Protein AF-A0A2V8ND31-F1 (afdb_monomer_lite)

Structure (mmCIF, N/CA/C/O backbone):
data_AF-A0A2V8ND31-F1
#
_entry.id   AF-A0A2V8ND31-F1
#
loop_
_atom_site.group_PDB
_atom_site.id
_atom_site.type_symbol
_atom_site.label_atom_id
_atom_site.label_alt_id
_atom_site.label_comp_id
_atom_site.label_asym_id
_atom_site.label_entity_id
_atom_site.label_seq_id
_atom_site.pdbx_PDB_ins_code
_atom_site.Cartn_x
_atom_site.Cartn_y
_atom_site.Cartn_z
_atom_site.occupancy
_atom_site.B_iso_or_equiv
_atom_site.auth_seq_id
_atom_site.auth_comp_id
_atom_site.auth_asym_id
_atom_site.auth_atom_id
_atom_site.pdbx_PDB_model_num
ATOM 1 N N . MET A 1 1 ? 38.728 32.531 -88.052 1.00 46.69 1 MET A N 1
ATOM 2 C CA . MET A 1 1 ? 38.401 31.410 -87.145 1.00 46.69 1 MET A CA 1
ATOM 3 C C . MET A 1 1 ? 38.516 31.925 -85.721 1.00 46.69 1 MET A C 1
ATOM 5 O O . MET A 1 1 ? 39.624 32.207 -85.291 1.00 46.69 1 MET A O 1
ATOM 9 N N . GLN A 1 2 ? 37.394 32.159 -85.039 1.00 48.41 2 GLN A N 1
ATOM 10 C CA . GLN A 1 2 ? 37.390 32.622 -83.651 1.00 48.41 2 GLN A CA 1
ATOM 11 C C . GLN A 1 2 ? 37.197 31.400 -82.754 1.00 48.41 2 GLN A C 1
ATOM 13 O O . GLN A 1 2 ? 36.104 30.850 -82.677 1.00 48.41 2 GLN A O 1
ATOM 18 N N . VAL A 1 3 ? 38.282 30.948 -82.131 1.00 52.72 3 VAL A N 1
ATOM 19 C CA . VAL A 1 3 ? 38.277 29.848 -81.162 1.00 52.72 3 VAL A CA 1
ATOM 20 C C . VAL A 1 3 ? 38.635 30.448 -79.810 1.00 52.72 3 VAL A C 1
ATOM 22 O O . VAL A 1 3 ? 39.803 30.482 -79.448 1.00 52.72 3 VAL A O 1
ATOM 25 N N . ASN A 1 4 ? 37.647 31.022 -79.118 1.00 56.25 4 ASN A N 1
ATOM 26 C CA . ASN A 1 4 ? 37.675 31.158 -77.657 1.00 56.25 4 ASN A CA 1
ATOM 27 C C . ASN A 1 4 ? 36.340 31.691 -77.124 1.00 56.25 4 ASN A C 1
ATOM 29 O O . ASN A 1 4 ? 36.170 32.872 -76.828 1.00 56.25 4 ASN A O 1
ATOM 33 N N . SER A 1 5 ? 35.368 30.803 -76.985 1.00 60.56 5 SER A N 1
ATOM 34 C CA . SER A 1 5 ? 34.221 31.059 -76.121 1.00 60.56 5 SER A CA 1
ATOM 35 C C . SER A 1 5 ? 34.111 29.853 -75.213 1.00 60.56 5 SER A C 1
ATOM 37 O O . SER A 1 5 ? 33.750 28.774 -75.666 1.00 60.56 5 SER A O 1
ATOM 39 N N . ASN A 1 6 ? 34.525 30.023 -73.960 1.00 54.12 6 ASN A N 1
ATOM 40 C CA . ASN A 1 6 ? 34.315 29.038 -72.912 1.00 54.12 6 ASN A CA 1
ATOM 41 C C . ASN A 1 6 ? 32.980 29.390 -72.240 1.00 54.12 6 ASN A C 1
ATOM 43 O O . ASN A 1 6 ? 32.955 30.348 -71.465 1.00 54.12 6 ASN A O 1
ATOM 47 N N . PRO A 1 7 ? 31.859 28.727 -72.577 1.00 60.12 7 PRO A N 1
ATOM 48 C CA . PRO A 1 7 ? 30.591 28.998 -71.922 1.00 60.12 7 PRO A CA 1
ATOM 49 C C . PRO A 1 7 ? 30.684 28.544 -70.464 1.00 60.12 7 PRO A C 1
ATOM 51 O O . PRO A 1 7 ? 30.602 27.360 -70.150 1.00 60.12 7 PRO A O 1
ATOM 54 N N . THR A 1 8 ? 30.868 29.495 -69.555 1.00 54.78 8 THR A N 1
ATOM 55 C CA . THR A 1 8 ? 30.701 29.269 -68.123 1.00 54.78 8 THR A CA 1
ATOM 56 C C . THR A 1 8 ? 29.213 29.120 -67.847 1.00 54.78 8 THR A C 1
ATOM 58 O O . THR A 1 8 ? 28.480 30.103 -67.786 1.00 54.78 8 THR A O 1
ATOM 61 N N . ILE A 1 9 ? 28.756 27.876 -67.706 1.00 58.41 9 ILE A N 1
ATOM 62 C CA . ILE A 1 9 ? 27.432 27.579 -67.161 1.00 58.41 9 ILE A CA 1
ATOM 63 C C . ILE A 1 9 ? 27.567 27.674 -65.639 1.00 58.41 9 ILE A C 1
ATOM 65 O O . ILE A 1 9 ? 28.241 26.827 -65.046 1.00 58.41 9 ILE A O 1
ATOM 69 N N . PRO A 1 10 ? 26.988 28.688 -64.975 1.00 51.88 10 PRO A N 1
ATOM 70 C CA . PRO A 1 10 ? 26.969 28.708 -63.526 1.00 51.88 10 PRO A CA 1
ATOM 71 C C . PRO A 1 10 ? 26.074 27.561 -63.050 1.00 51.88 10 PRO A C 1
ATOM 73 O O . PRO A 1 10 ? 24.854 27.606 -63.201 1.00 51.88 10 PRO A O 1
ATOM 76 N N . VAL A 1 11 ? 26.675 26.521 -62.471 1.00 58.91 11 VAL A N 1
ATOM 77 C CA . VAL A 1 11 ? 25.928 25.548 -61.671 1.00 58.91 11 VAL A CA 1
ATOM 78 C C . VAL A 1 11 ? 25.586 26.251 -60.365 1.00 58.91 11 VAL A C 1
ATOM 80 O O . VAL A 1 11 ? 26.328 26.194 -59.387 1.00 58.91 11 VAL A O 1
ATOM 83 N N . ILE A 1 12 ? 24.476 26.984 -60.364 1.00 52.81 12 ILE A N 1
ATOM 84 C CA . ILE A 1 12 ? 23.846 27.411 -59.120 1.00 52.81 12 ILE A CA 1
ATOM 85 C C . ILE A 1 12 ? 23.291 26.141 -58.485 1.00 52.81 12 ILE A C 1
ATOM 87 O O . ILE A 1 12 ? 22.251 25.630 -58.894 1.00 52.81 12 ILE A O 1
ATOM 91 N N . LEU A 1 13 ? 24.021 25.599 -57.511 1.00 43.41 13 LEU A N 1
ATOM 92 C CA . LEU A 1 13 ? 23.470 24.604 -56.606 1.00 43.41 13 LEU A CA 1
ATOM 93 C C . LEU A 1 13 ? 22.384 25.309 -55.796 1.00 43.41 13 LEU A C 1
ATOM 95 O O . LEU A 1 13 ? 22.655 25.915 -54.761 1.00 43.41 13 LEU A O 1
ATOM 99 N N . GLN A 1 14 ? 21.146 25.244 -56.277 1.00 53.62 14 GLN A N 1
ATOM 100 C CA . GLN A 1 14 ? 19.996 25.458 -55.420 1.00 53.62 14 GLN A CA 1
ATOM 101 C C . GLN A 1 14 ? 19.930 24.243 -54.495 1.00 53.62 14 GLN A C 1
ATOM 103 O O . GLN A 1 14 ? 19.217 23.277 -54.754 1.00 53.62 14 GLN A O 1
ATOM 108 N N . VAL A 1 15 ? 20.744 24.260 -53.436 1.00 52.69 15 VAL A N 1
ATOM 109 C CA . VAL A 1 15 ? 20.541 23.368 -52.300 1.00 52.69 15 VAL A CA 1
ATOM 110 C C . VAL A 1 15 ? 19.223 23.829 -51.698 1.00 52.69 15 VAL A C 1
ATOM 112 O O . VAL A 1 15 ? 19.167 24.839 -50.997 1.00 52.69 15 VAL A O 1
ATOM 115 N N . GLY A 1 16 ? 18.135 23.154 -52.077 1.00 46.50 16 GLY A N 1
ATOM 116 C CA . GLY A 1 16 ? 16.860 23.301 -51.393 1.00 46.50 16 GLY A CA 1
ATOM 117 C C . GLY A 1 16 ? 17.135 23.143 -49.907 1.00 46.50 16 GLY A C 1
ATOM 118 O O . GLY A 1 16 ? 17.886 22.245 -49.529 1.00 46.50 16 GLY A O 1
ATOM 119 N N . ALA A 1 17 ? 16.625 24.067 -49.092 1.00 45.41 17 ALA A N 1
ATOM 120 C CA . ALA A 1 17 ? 16.781 23.999 -47.651 1.00 45.41 17 ALA A CA 1
ATOM 121 C C . ALA A 1 17 ? 16.391 22.588 -47.195 1.00 45.41 17 ALA A C 1
ATOM 123 O O . ALA A 1 17 ? 15.213 22.233 -47.222 1.00 45.41 17 ALA A O 1
ATOM 124 N N . VAL A 1 18 ? 17.379 21.770 -46.826 1.00 50.34 18 VAL A N 1
ATOM 125 C CA . VAL A 1 18 ? 17.132 20.500 -46.148 1.00 50.34 18 VAL A CA 1
ATOM 126 C C . VAL A 1 18 ? 16.799 20.874 -44.712 1.00 50.34 18 VAL A C 1
ATOM 128 O O . VAL A 1 18 ? 17.616 20.769 -43.806 1.00 50.34 18 VAL A O 1
ATOM 131 N N . SER A 1 19 ? 15.593 21.397 -44.533 1.00 44.03 19 SER A N 1
ATOM 132 C CA . SER A 1 19 ? 14.904 21.405 -43.254 1.00 44.03 19 SER A CA 1
ATOM 133 C C . SER A 1 19 ? 13.838 20.327 -43.340 1.00 44.03 19 SER A C 1
ATOM 135 O O . SER A 1 19 ? 12.644 20.609 -43.345 1.00 44.03 19 SER A O 1
ATOM 137 N N . GLU A 1 20 ? 14.280 19.078 -43.473 1.00 45.34 20 GLU A N 1
ATOM 138 C CA . GLU A 1 20 ? 13.423 17.946 -43.159 1.00 45.34 20 GLU A CA 1
ATOM 139 C C . GLU A 1 20 ? 13.422 17.821 -41.636 1.00 45.34 20 GLU A C 1
ATOM 141 O O . GLU A 1 20 ? 14.277 17.184 -41.024 1.00 45.34 20 GLU A O 1
ATOM 146 N N . THR A 1 21 ? 12.498 18.533 -40.997 1.00 39.91 21 THR A N 1
ATOM 147 C CA . THR A 1 21 ? 12.180 18.292 -39.594 1.00 39.91 21 THR A CA 1
ATOM 148 C C . THR A 1 21 ? 11.401 16.986 -39.539 1.00 39.91 21 THR A C 1
ATOM 150 O O . THR A 1 21 ? 10.179 16.982 -39.668 1.00 39.91 21 THR A O 1
ATOM 153 N N . VAL A 1 22 ? 12.119 15.869 -39.413 1.00 54.19 22 VAL A N 1
ATOM 154 C CA . VAL A 1 22 ? 11.510 14.572 -39.117 1.00 54.19 22 VAL A CA 1
ATOM 155 C C . VAL A 1 22 ? 10.905 14.674 -37.721 1.00 54.19 22 VAL A C 1
ATOM 157 O O . VAL A 1 22 ? 11.620 14.716 -36.719 1.00 54.19 22 VAL A O 1
ATOM 160 N N . GLU A 1 23 ? 9.581 14.768 -37.656 1.00 41.50 23 GLU A N 1
ATOM 161 C CA . GLU A 1 23 ? 8.836 14.681 -36.407 1.00 41.50 23 GLU A CA 1
ATOM 162 C C . GLU A 1 23 ? 8.895 13.227 -35.930 1.00 41.50 23 GLU A C 1
ATOM 164 O O . GLU A 1 23 ? 8.145 12.360 -36.377 1.00 41.50 23 GLU A O 1
ATOM 169 N N . VAL A 1 24 ? 9.864 12.932 -35.064 1.00 55.34 24 VAL A N 1
ATOM 170 C CA . VAL A 1 24 ? 9.944 11.632 -34.402 1.00 55.34 24 VAL A CA 1
ATOM 171 C C . VAL A 1 24 ? 8.874 11.620 -33.320 1.00 55.34 24 VAL A C 1
ATOM 173 O O . VAL A 1 24 ? 9.038 12.230 -32.263 1.00 55.34 24 VAL A O 1
ATOM 176 N N . ALA A 1 25 ? 7.768 10.928 -33.590 1.00 44.91 25 ALA A N 1
ATOM 177 C CA . ALA A 1 25 ? 6.790 10.586 -32.572 1.00 44.91 25 ALA A CA 1
ATOM 178 C C . ALA A 1 25 ? 7.488 9.727 -31.507 1.0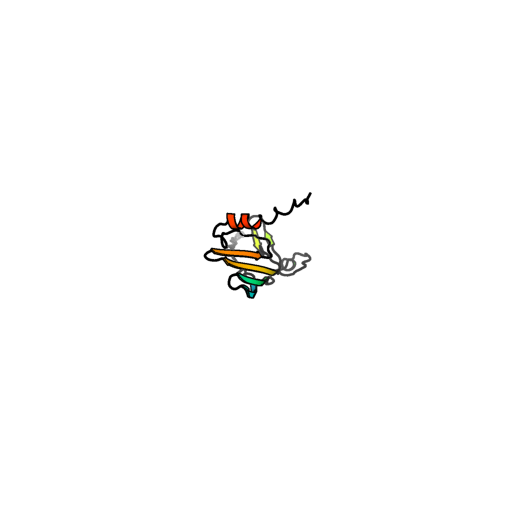0 44.91 25 ALA A C 1
ATOM 180 O O . ALA A 1 25 ? 7.780 8.552 -31.726 1.00 44.91 25 ALA A O 1
ATOM 181 N N . ALA A 1 26 ? 7.817 10.330 -30.366 1.00 44.28 26 ALA A N 1
ATOM 182 C CA . ALA A 1 26 ? 8.230 9.584 -29.192 1.00 44.28 26 ALA A CA 1
ATOM 183 C C . ALA A 1 26 ? 6.984 8.878 -28.655 1.00 44.28 26 ALA A C 1
ATOM 185 O O . ALA A 1 26 ? 6.156 9.507 -27.993 1.00 44.28 26 ALA A O 1
ATOM 186 N N . ASP A 1 27 ? 6.828 7.595 -28.982 1.00 50.41 27 ASP A N 1
ATOM 187 C CA . ASP A 1 27 ? 5.794 6.777 -28.363 1.00 50.41 27 ASP A CA 1
ATOM 188 C C . ASP A 1 27 ? 6.095 6.743 -26.861 1.00 50.41 27 ASP A C 1
ATOM 190 O O . ASP A 1 27 ? 7.174 6.327 -26.417 1.00 50.41 27 ASP A O 1
ATOM 194 N N . ALA A 1 28 ? 5.203 7.333 -26.069 1.00 48.94 28 ALA A N 1
ATOM 195 C CA . ALA A 1 28 ? 5.388 7.410 -24.636 1.00 48.94 28 ALA A CA 1
ATOM 196 C C . ALA A 1 28 ? 5.388 5.975 -24.113 1.00 48.94 28 ALA A C 1
ATOM 198 O O . ALA A 1 28 ? 4.370 5.297 -24.215 1.00 48.94 28 ALA A O 1
ATOM 199 N N . ALA A 1 29 ? 6.526 5.527 -23.569 1.00 54.97 29 ALA A N 1
ATOM 200 C CA . ALA A 1 29 ? 6.676 4.217 -22.941 1.00 54.97 29 ALA A CA 1
ATOM 201 C C . ALA A 1 29 ? 5.410 3.887 -22.143 1.00 54.97 29 ALA A C 1
ATOM 203 O O . ALA A 1 29 ? 5.144 4.545 -21.135 1.00 54.97 29 ALA A O 1
ATOM 204 N N . MET A 1 30 ? 4.605 2.935 -22.623 1.00 55.12 30 MET A N 1
ATOM 205 C CA . MET A 1 30 ? 3.347 2.577 -21.977 1.00 55.12 30 MET A CA 1
ATOM 206 C C . MET A 1 30 ? 3.668 2.088 -20.564 1.00 55.12 30 MET A C 1
ATOM 208 O O . MET A 1 30 ? 4.249 1.023 -20.348 1.00 55.12 30 MET A O 1
ATOM 212 N N . VAL A 1 31 ? 3.358 2.932 -19.583 1.00 60.94 31 VAL A N 1
ATOM 213 C CA . VAL A 1 31 ? 3.563 2.642 -18.170 1.00 60.94 31 VAL A CA 1
ATOM 214 C C . VAL A 1 31 ? 2.340 1.868 -17.693 1.00 60.94 31 VAL A C 1
ATOM 216 O O . VAL A 1 31 ? 1.309 2.459 -17.370 1.00 60.94 31 VAL A O 1
ATOM 219 N N . GLU A 1 32 ? 2.440 0.542 -17.625 1.00 65.94 32 GLU A N 1
ATOM 220 C CA . GLU A 1 32 ? 1.405 -0.252 -16.969 1.00 65.94 32 GLU A CA 1
ATOM 221 C C . GLU A 1 32 ? 1.578 -0.160 -15.452 1.00 65.94 32 GLU A C 1
ATOM 223 O O . GLU A 1 32 ? 2.395 -0.855 -14.838 1.00 65.94 32 GLU A O 1
ATOM 228 N N . THR A 1 33 ? 0.771 0.703 -14.835 1.00 71.31 33 THR A N 1
ATOM 229 C CA . THR A 1 33 ? 0.610 0.747 -13.381 1.00 71.31 33 THR A CA 1
ATOM 230 C C . THR A 1 33 ? -0.595 -0.090 -12.975 1.00 71.31 33 THR A C 1
ATOM 232 O O . THR A 1 33 ? -1.744 0.293 -13.186 1.00 71.31 33 THR A O 1
ATOM 235 N N . ARG A 1 34 ? -0.339 -1.221 -12.318 1.00 76.88 34 ARG A N 1
ATOM 236 C CA . ARG A 1 34 ? -1.370 -2.038 -11.677 1.00 76.88 34 ARG A CA 1
ATOM 237 C C . ARG A 1 34 ? -1.294 -1.874 -10.167 1.00 76.88 34 ARG A C 1
ATOM 239 O O . ARG A 1 34 ? -0.300 -2.251 -9.549 1.00 76.88 34 ARG A O 1
ATOM 246 N N . SER A 1 35 ? -2.368 -1.375 -9.568 1.00 79.56 35 SER A N 1
ATOM 247 C CA . SER A 1 35 ? -2.555 -1.382 -8.116 1.00 79.56 35 SER A CA 1
ATOM 248 C C . SER A 1 35 ? -3.582 -2.442 -7.729 1.00 79.56 35 SER A C 1
ATOM 250 O O . SER A 1 35 ? -4.584 -2.643 -8.414 1.00 79.56 35 SER A O 1
ATOM 252 N N . THR A 1 36 ? -3.327 -3.178 -6.656 1.00 82.69 36 THR A N 1
ATOM 253 C CA . THR A 1 36 ? -4.275 -4.129 -6.072 1.00 82.69 36 THR A CA 1
ATOM 254 C C . THR A 1 36 ? -4.186 -4.018 -4.562 1.00 82.69 36 THR A C 1
ATOM 256 O O . THR A 1 36 ? -3.101 -4.134 -3.995 1.00 82.69 36 THR A O 1
ATOM 259 N N . GLY A 1 37 ? -5.326 -3.771 -3.926 1.00 85.00 37 GLY A N 1
ATOM 260 C CA . GLY A 1 37 ? -5.431 -3.561 -2.490 1.00 85.00 37 GLY A CA 1
ATOM 261 C C . GLY A 1 37 ? -6.419 -4.523 -1.852 1.00 85.00 37 GLY A C 1
ATOM 262 O O . GLY A 1 37 ? -7.410 -4.900 -2.475 1.00 85.00 37 GLY A O 1
ATOM 263 N N . VAL A 1 38 ? -6.140 -4.911 -0.612 1.00 87.31 38 VAL A N 1
ATOM 264 C CA . VAL A 1 38 ? -7.051 -5.670 0.248 1.00 87.31 38 VAL A CA 1
ATOM 265 C C . VAL A 1 38 ? -7.141 -4.959 1.590 1.00 87.31 38 VAL A C 1
ATOM 267 O O . VAL A 1 38 ? -6.126 -4.510 2.126 1.00 87.31 38 VAL A O 1
ATOM 270 N N . VAL A 1 39 ? -8.357 -4.877 2.125 1.00 89.44 39 VAL A N 1
ATOM 271 C CA . VAL A 1 39 ? -8.640 -4.355 3.462 1.00 89.44 39 VAL A CA 1
ATOM 272 C C . VAL A 1 39 ? -9.408 -5.416 4.234 1.00 89.44 39 VAL A C 1
ATOM 274 O O . VAL A 1 39 ? -10.385 -5.966 3.730 1.00 89.44 39 VAL A O 1
ATOM 277 N N . LEU A 1 40 ? -8.960 -5.692 5.452 1.00 88.38 40 LEU A N 1
ATOM 278 C CA . LEU A 1 40 ? -9.675 -6.486 6.441 1.00 88.38 40 LEU A CA 1
ATOM 279 C C . LEU A 1 40 ? -10.062 -5.559 7.588 1.00 88.38 40 LEU A C 1
ATOM 281 O O . LEU A 1 40 ? -9.251 -4.734 8.005 1.00 88.38 40 LEU A O 1
ATOM 285 N N . GLY A 1 41 ? -11.294 -5.673 8.068 1.00 91.50 41 GLY A N 1
ATOM 286 C CA . GLY A 1 41 ? -11.805 -4.879 9.179 1.00 91.50 41 GLY A CA 1
ATOM 287 C C . GLY A 1 41 ? -12.531 -5.761 10.181 1.00 91.50 41 GLY A C 1
ATOM 288 O O . GLY A 1 41 ? -13.197 -6.713 9.773 1.00 91.50 41 GLY A O 1
ATOM 289 N N . ASP A 1 42 ? -12.402 -5.434 11.460 1.00 92.31 42 ASP A N 1
ATOM 290 C CA . ASP A 1 42 ? -13.146 -6.042 12.559 1.00 92.31 42 ASP A CA 1
ATOM 291 C C . ASP A 1 42 ? -13.657 -4.962 13.515 1.00 92.31 42 ASP A C 1
ATOM 293 O O . ASP A 1 42 ? -13.005 -3.935 13.714 1.00 92.31 42 ASP A O 1
ATOM 297 N N . THR A 1 43 ? -14.819 -5.204 14.115 1.00 92.50 43 THR A N 1
ATOM 298 C CA . THR A 1 43 ? -15.370 -4.358 15.175 1.00 92.50 43 THR A CA 1
ATOM 299 C C . THR A 1 43 ? -15.746 -5.246 16.346 1.00 92.50 43 THR A C 1
ATOM 301 O O . THR A 1 43 ? -16.679 -6.047 16.272 1.00 92.50 43 THR A O 1
ATOM 304 N N . TYR A 1 44 ? -15.034 -5.070 17.450 1.00 92.38 44 TYR A N 1
ATOM 305 C CA . TYR A 1 44 ? -15.172 -5.857 18.655 1.00 92.38 44 TYR A CA 1
ATOM 306 C C . TYR A 1 44 ? -15.762 -5.032 19.798 1.00 92.38 44 TYR A C 1
ATOM 308 O O . TYR A 1 44 ? -15.240 -3.990 20.199 1.00 92.38 44 TYR A O 1
ATOM 316 N N . LEU A 1 45 ? -16.856 -5.529 20.369 1.00 94.00 45 LEU A N 1
ATOM 317 C CA . LEU A 1 45 ? -17.496 -4.929 21.531 1.00 94.00 45 LEU A CA 1
ATOM 318 C C . LEU A 1 45 ? -16.871 -5.526 22.798 1.00 94.00 45 LEU A C 1
ATOM 320 O O . LEU A 1 45 ? -17.198 -6.637 23.209 1.00 94.00 45 LEU A O 1
ATOM 324 N N . ILE A 1 46 ? -15.954 -4.780 23.417 1.00 91.50 46 ILE A N 1
ATOM 325 C CA . ILE A 1 46 ? -15.272 -5.187 24.656 1.00 91.50 46 ILE A CA 1
ATOM 326 C C . ILE A 1 46 ? -16.266 -5.188 25.828 1.00 91.50 46 ILE A C 1
ATOM 328 O O . ILE A 1 46 ? -16.200 -6.030 26.721 1.00 91.50 46 ILE A O 1
ATOM 332 N N . SER A 1 47 ? -17.193 -4.229 25.831 1.00 89.69 47 SER A N 1
ATOM 333 C CA . SER A 1 47 ? -18.308 -4.109 26.774 1.00 89.69 47 SER A CA 1
ATOM 334 C C . SER A 1 47 ? -19.408 -3.259 26.137 1.00 89.69 47 SER A C 1
ATOM 336 O O . SER A 1 47 ? -19.154 -2.590 25.139 1.00 89.69 47 SER A O 1
ATOM 338 N N . ALA A 1 48 ? -20.609 -3.209 26.724 1.00 89.00 48 ALA A N 1
ATOM 339 C CA . ALA A 1 48 ? -21.730 -2.388 26.231 1.00 89.00 48 ALA A CA 1
ATOM 340 C C . ALA A 1 48 ? -21.362 -0.908 25.997 1.00 89.00 48 ALA A C 1
ATOM 342 O O . ALA A 1 48 ? -22.025 -0.203 25.247 1.00 89.00 48 ALA A O 1
ATOM 343 N N . ASN A 1 49 ? -20.278 -0.467 26.632 1.00 91.88 49 ASN A N 1
ATOM 344 C CA . ASN A 1 49 ? -19.791 0.898 26.651 1.00 91.88 49 ASN A CA 1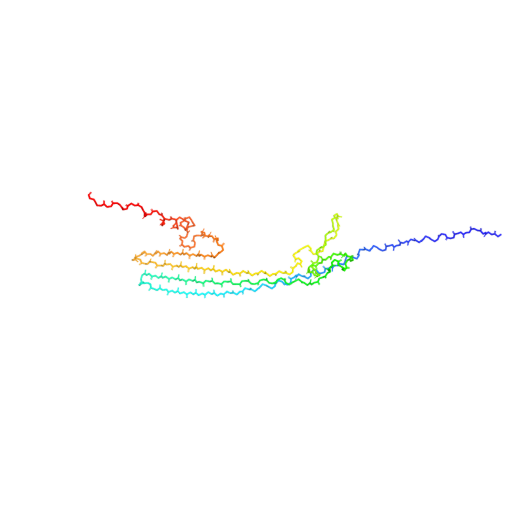
ATOM 345 C C . ASN A 1 49 ? -18.363 1.044 26.083 1.00 91.88 49 ASN A C 1
ATOM 347 O O . ASN A 1 49 ? -17.719 2.076 26.286 1.00 91.88 49 ASN A O 1
ATOM 351 N N . THR A 1 50 ? -17.808 0.002 25.458 1.00 91.88 50 THR A N 1
ATOM 352 C CA . THR A 1 50 ? -16.451 0.026 24.896 1.00 91.88 50 THR A CA 1
ATOM 353 C C . THR A 1 50 ? -16.395 -0.750 23.591 1.00 91.88 50 THR A C 1
ATOM 355 O O . THR A 1 50 ? -16.609 -1.963 23.586 1.00 91.88 50 THR A O 1
ATOM 358 N N . ILE A 1 51 ? -16.070 -0.050 22.508 1.00 93.00 51 ILE A N 1
ATOM 359 C CA . ILE A 1 51 ? -16.030 -0.590 21.148 1.00 93.00 51 ILE A CA 1
ATOM 360 C C . ILE A 1 51 ? -14.617 -0.389 20.605 1.00 93.00 51 ILE A C 1
ATOM 362 O O . ILE A 1 51 ? -14.072 0.706 20.699 1.00 93.00 51 ILE A O 1
ATOM 366 N N . LEU A 1 52 ? -14.022 -1.443 20.058 1.00 89.62 52 LEU A N 1
ATOM 367 C CA . LEU A 1 52 ? -12.735 -1.408 19.372 1.00 89.62 52 LEU A CA 1
ATOM 368 C C . LEU A 1 52 ? -12.962 -1.745 17.899 1.00 89.62 52 LEU A C 1
ATOM 370 O O . LEU A 1 52 ? -13.533 -2.787 17.598 1.00 89.62 52 LEU A O 1
ATOM 374 N N . SER A 1 53 ? -12.499 -0.897 16.990 1.00 89.94 53 SER A N 1
ATOM 375 C CA . SER A 1 53 ? -12.532 -1.140 15.548 1.00 89.94 53 SER A CA 1
ATOM 376 C C . SER A 1 53 ? -11.111 -1.220 15.006 1.00 89.94 53 SER A C 1
ATOM 378 O O . SER A 1 53 ? -10.297 -0.335 15.258 1.00 89.94 53 SER A O 1
ATOM 380 N N . THR A 1 54 ? -10.798 -2.272 14.257 1.00 90.81 54 THR A N 1
ATOM 381 C CA . THR A 1 54 ? -9.458 -2.527 13.722 1.00 90.81 54 THR A CA 1
ATOM 382 C C . THR A 1 54 ? -9.529 -2.732 12.218 1.00 90.81 54 THR A C 1
ATOM 384 O O . THR A 1 54 ? -10.322 -3.530 11.732 1.00 90.81 54 THR A O 1
ATOM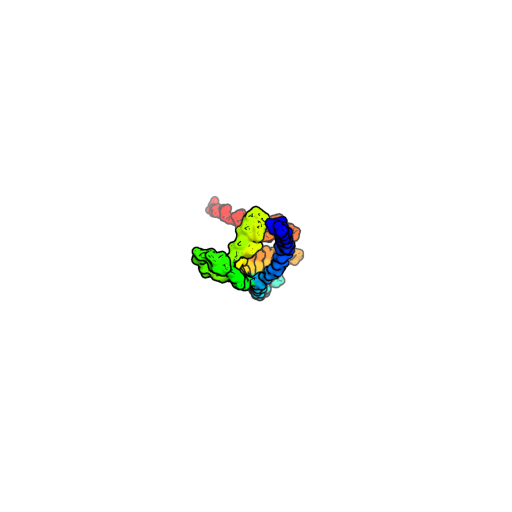 387 N N . HIS A 1 55 ? -8.663 -2.053 11.470 1.00 90.25 55 HIS A N 1
ATOM 388 C CA . HIS A 1 55 ? -8.529 -2.189 10.025 1.00 90.25 55 HIS A CA 1
ATOM 389 C C . HIS A 1 55 ? -7.077 -2.478 9.641 1.00 90.25 55 HIS A C 1
ATOM 391 O O . HIS A 1 55 ? -6.156 -1.747 10.001 1.00 90.25 55 HIS A O 1
ATOM 397 N N . ALA A 1 56 ? -6.869 -3.526 8.852 1.00 86.31 56 ALA A N 1
ATOM 398 C CA . ALA A 1 56 ? -5.590 -3.866 8.254 1.00 86.31 56 ALA A CA 1
ATOM 399 C C . ALA A 1 56 ? -5.691 -3.748 6.732 1.00 86.31 56 ALA A C 1
ATOM 401 O O . ALA A 1 56 ? -6.510 -4.408 6.094 1.00 86.31 56 ALA A O 1
ATOM 402 N N . THR A 1 57 ? -4.827 -2.933 6.143 1.00 86.56 57 THR A N 1
ATOM 403 C CA . THR A 1 57 ? -4.807 -2.647 4.708 1.00 86.56 57 THR A CA 1
ATOM 404 C C . THR A 1 57 ? -3.465 -3.053 4.121 1.00 86.56 57 THR A C 1
ATOM 406 O O . THR A 1 57 ? -2.412 -2.711 4.660 1.00 86.56 57 THR A O 1
ATOM 409 N N . ALA A 1 58 ? -3.491 -3.743 2.985 1.00 86.38 58 ALA A N 1
ATOM 410 C CA . ALA A 1 58 ? -2.314 -4.079 2.198 1.00 86.38 58 ALA A CA 1
ATOM 411 C C . ALA A 1 58 ? -2.535 -3.648 0.746 1.00 86.38 58 ALA A C 1
ATOM 413 O O . ALA A 1 58 ? -3.442 -4.142 0.080 1.00 86.38 58 ALA A O 1
ATOM 414 N N . ASN A 1 59 ? -1.691 -2.747 0.248 1.00 85.88 59 ASN A N 1
ATOM 415 C CA . ASN A 1 59 ? -1.741 -2.237 -1.119 1.00 85.88 59 ASN A CA 1
ATOM 416 C C . ASN A 1 59 ? -0.469 -2.625 -1.867 1.00 85.88 59 ASN A C 1
ATOM 418 O O . ASN A 1 59 ? 0.638 -2.270 -1.459 1.00 85.88 59 ASN A O 1
ATOM 422 N N . ARG A 1 60 ? -0.618 -3.332 -2.986 1.00 83.81 60 ARG A N 1
ATOM 423 C CA . ARG A 1 60 ? 0.472 -3.697 -3.889 1.00 83.81 60 ARG A CA 1
ATOM 424 C C . ARG A 1 60 ? 0.348 -2.912 -5.184 1.00 83.81 60 ARG A C 1
ATOM 426 O O . ARG A 1 60 ? -0.579 -3.142 -5.954 1.00 83.81 60 ARG A O 1
ATOM 433 N N . THR A 1 61 ? 1.348 -2.092 -5.473 1.00 80.94 61 THR A N 1
ATOM 434 C CA . THR A 1 61 ? 1.494 -1.432 -6.770 1.00 80.94 61 THR A CA 1
ATOM 435 C C . THR A 1 61 ? 2.645 -2.075 -7.528 1.00 80.94 61 THR A C 1
ATOM 437 O O . THR A 1 61 ? 3.758 -2.209 -7.010 1.00 80.94 61 THR A O 1
ATOM 440 N N . ARG A 1 62 ? 2.374 -2.511 -8.754 1.00 81.00 62 ARG A N 1
ATOM 441 C CA . ARG A 1 62 ? 3.375 -2.947 -9.722 1.00 81.00 62 ARG A CA 1
ATOM 442 C C . ARG A 1 62 ? 3.353 -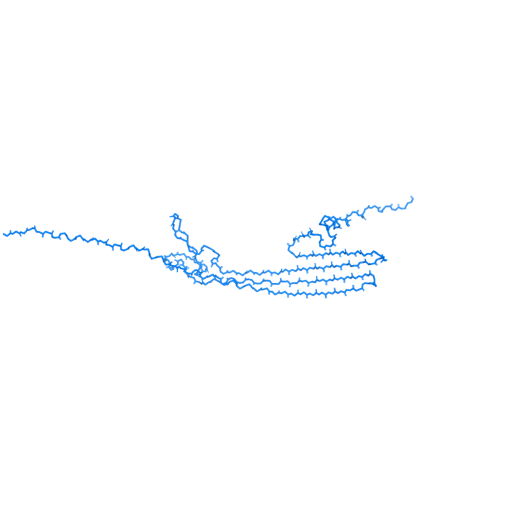1.969 -10.872 1.00 81.00 62 ARG A C 1
ATOM 444 O O . ARG A 1 62 ? 2.308 -1.763 -11.479 1.00 81.00 62 ARG A O 1
ATOM 451 N N . ASN A 1 63 ? 4.498 -1.380 -11.139 1.00 76.38 63 ASN A N 1
ATOM 452 C CA . ASN A 1 63 ? 4.688 -0.510 -12.268 1.00 76.38 63 ASN A CA 1
ATOM 453 C C . ASN A 1 63 ? 5.737 -1.135 -13.181 1.00 76.38 63 ASN A C 1
ATOM 455 O O . ASN A 1 63 ? 6.898 -1.283 -12.783 1.00 76.38 63 ASN A O 1
ATOM 459 N N . ASN A 1 64 ? 5.306 -1.539 -14.371 1.00 75.19 64 ASN A N 1
ATOM 460 C CA . ASN A 1 64 ? 6.203 -2.035 -15.397 1.00 75.19 64 ASN A CA 1
ATOM 461 C C . ASN A 1 64 ? 6.319 -0.987 -16.492 1.00 75.19 64 ASN A C 1
ATOM 463 O O . ASN A 1 64 ? 5.329 -0.617 -17.121 1.00 75.19 64 ASN A O 1
ATOM 467 N N . ARG A 1 65 ? 7.541 -0.518 -16.711 1.00 73.38 65 ARG A N 1
ATOM 468 C CA . ARG A 1 65 ? 7.828 0.421 -17.780 1.00 73.38 65 ARG A CA 1
ATOM 469 C C . ARG A 1 65 ? 8.498 -0.331 -18.909 1.00 73.38 65 ARG A C 1
ATOM 471 O O . ARG A 1 65 ? 9.701 -0.599 -18.849 1.00 73.38 65 ARG A O 1
ATOM 478 N N . VAL A 1 66 ? 7.688 -0.686 -19.897 1.00 68.25 66 VAL A N 1
ATOM 479 C CA . VAL A 1 66 ? 8.154 -1.197 -21.182 1.00 68.25 66 VAL A CA 1
ATOM 480 C C . VAL A 1 66 ? 8.493 -0.008 -22.065 1.00 68.25 66 VAL A C 1
ATOM 482 O O . VAL A 1 66 ? 7.711 0.926 -22.206 1.00 68.25 66 VAL A O 1
ATOM 485 N N . VAL A 1 67 ? 9.715 -0.019 -22.577 1.00 67.00 67 VAL A N 1
ATOM 486 C CA . VAL A 1 67 ? 10.204 0.946 -23.556 1.00 67.00 67 VAL A CA 1
ATOM 487 C C . VAL A 1 67 ? 10.444 0.130 -24.815 1.00 67.00 67 VAL A C 1
ATOM 489 O O . VAL A 1 67 ? 11.069 -0.932 -24.724 1.00 67.00 67 VAL A O 1
ATOM 492 N N . ASP A 1 68 ? 9.929 0.582 -25.953 1.00 68.69 68 ASP A N 1
ATOM 493 C CA . ASP A 1 68 ? 10.191 -0.107 -27.210 1.00 68.69 68 ASP A CA 1
ATOM 494 C C . ASP A 1 68 ? 11.661 0.079 -27.609 1.00 68.69 68 ASP A C 1
ATOM 496 O O . ASP A 1 68 ? 12.191 1.194 -27.512 1.00 68.69 68 ASP A O 1
ATOM 500 N N . PRO A 1 69 ? 12.359 -0.998 -28.017 1.00 72.44 69 PRO A N 1
ATOM 501 C CA . PRO A 1 69 ? 13.733 -0.885 -28.474 1.00 72.44 69 PRO A CA 1
ATOM 502 C C . PRO A 1 69 ? 13.810 -0.008 -29.726 1.00 72.44 69 PRO A C 1
ATOM 504 O O . PRO A 1 69 ? 13.102 -0.244 -30.703 1.00 72.44 69 PRO A O 1
ATOM 507 N N . TYR A 1 70 ? 14.710 0.968 -29.712 1.00 76.50 70 TYR A N 1
ATOM 508 C CA . TYR A 1 70 ? 15.041 1.803 -30.863 1.00 76.50 70 TYR A CA 1
ATOM 509 C C . TYR A 1 70 ? 16.491 1.521 -31.290 1.00 76.50 70 TYR A C 1
ATOM 511 O O . TYR A 1 70 ? 16.878 0.359 -31.411 1.00 76.50 70 TYR A O 1
ATOM 519 N N . PHE A 1 71 ? 17.316 2.535 -31.539 1.00 75.12 71 PHE A N 1
ATOM 520 C CA . PHE A 1 71 ? 18.682 2.323 -32.011 1.00 75.12 71 PHE A CA 1
ATOM 521 C C . PHE A 1 71 ? 19.651 1.920 -30.886 1.00 75.12 71 PHE A C 1
ATOM 523 O O . PHE A 1 71 ? 19.531 2.292 -29.713 1.00 75.12 71 PHE A O 1
ATOM 530 N N . SER A 1 72 ? 20.653 1.137 -31.265 1.00 78.69 72 SER A N 1
ATOM 531 C CA . SER A 1 72 ? 21.837 0.820 -30.472 1.00 78.69 72 SER A CA 1
ATOM 532 C C . SER A 1 72 ? 23.052 1.598 -30.995 1.00 78.69 72 SER A C 1
ATOM 534 O O . SER A 1 72 ? 23.026 2.095 -32.122 1.00 78.69 72 SER A O 1
ATOM 536 N N . PRO A 1 73 ? 24.162 1.696 -30.241 1.00 75.62 73 PRO A N 1
ATOM 537 C CA . PRO A 1 73 ? 25.337 2.425 -30.710 1.00 75.62 73 PRO A CA 1
ATOM 538 C C . PRO A 1 73 ? 25.941 1.777 -31.962 1.00 75.62 73 PRO A C 1
ATOM 540 O O . PRO A 1 73 ? 26.480 2.477 -32.814 1.00 75.62 73 PRO A O 1
ATOM 543 N N . ALA A 1 74 ? 25.796 0.456 -32.113 1.00 78.62 74 ALA A N 1
ATOM 544 C CA . ALA A 1 74 ? 26.256 -0.271 -33.292 1.00 78.62 74 ALA A CA 1
ATOM 545 C C . ALA A 1 74 ? 25.518 0.156 -34.573 1.00 78.62 74 ALA A C 1
ATOM 547 O O . ALA A 1 74 ? 26.138 0.192 -35.633 1.00 78.62 74 ALA A O 1
ATOM 548 N N . ASP A 1 75 ? 24.242 0.548 -34.470 1.00 79.88 75 ASP A N 1
ATOM 549 C CA . ASP A 1 75 ? 23.453 1.061 -35.602 1.00 79.88 75 ASP A CA 1
ATOM 550 C C . ASP A 1 75 ? 23.928 2.455 -36.044 1.00 79.88 75 ASP A C 1
ATOM 552 O O . ASP A 1 75 ? 23.739 2.853 -37.190 1.00 79.88 75 ASP A O 1
ATOM 556 N N . LEU A 1 76 ? 24.620 3.174 -35.154 1.00 79.44 76 LEU A N 1
ATOM 557 C CA . LEU A 1 76 ? 25.310 4.434 -35.439 1.00 79.44 76 LEU A CA 1
ATOM 558 C C . LEU A 1 76 ? 26.788 4.223 -35.824 1.00 79.44 76 LEU A C 1
ATOM 560 O O . LEU A 1 76 ? 27.550 5.183 -35.913 1.00 79.44 76 LEU A O 1
ATOM 564 N N . GLY A 1 77 ? 27.222 2.972 -36.018 1.00 77.50 77 GLY A N 1
ATOM 565 C CA . GLY A 1 77 ? 28.609 2.620 -36.336 1.00 77.50 77 GLY A CA 1
ATOM 566 C C . GLY A 1 77 ? 29.578 2.697 -35.148 1.00 77.50 77 GLY A C 1
ATOM 567 O O . GLY A 1 77 ? 30.788 2.555 -35.330 1.00 77.50 77 GLY A O 1
ATOM 568 N N . ILE A 1 78 ? 29.077 2.896 -33.927 1.00 79.56 78 ILE A N 1
ATOM 569 C CA . ILE A 1 78 ? 29.883 2.993 -32.707 1.00 79.56 78 ILE A CA 1
ATOM 570 C C . ILE A 1 78 ? 30.174 1.579 -32.189 1.00 79.56 78 ILE A C 1
ATOM 572 O O . ILE A 1 78 ? 29.284 0.863 -31.727 1.00 79.56 78 ILE A O 1
ATOM 576 N N . GLN A 1 79 ? 31.445 1.173 -32.229 1.00 76.50 79 GLN A N 1
ATOM 577 C CA . GLN A 1 79 ? 31.905 -0.137 -31.752 1.00 76.50 79 GLN A CA 1
ATOM 578 C C . GLN A 1 79 ? 32.081 -0.156 -30.225 1.00 76.50 79 GLN A C 1
ATOM 580 O O . GLN A 1 79 ? 33.193 -0.206 -29.706 1.00 76.50 79 GLN A O 1
ATOM 585 N N . VAL A 1 80 ? 30.971 -0.100 -29.489 1.00 78.81 80 VAL A N 1
ATOM 586 C CA . VAL A 1 80 ? 30.949 -0.195 -28.022 1.00 78.81 80 VAL A CA 1
ATOM 587 C C . VAL A 1 80 ? 30.077 -1.366 -27.586 1.00 78.81 80 VAL A C 1
ATOM 589 O O . VAL A 1 80 ? 28.973 -1.573 -28.090 1.00 78.81 80 VAL A O 1
ATOM 592 N N . TYR A 1 81 ? 30.575 -2.137 -26.618 1.00 76.38 81 TYR A N 1
ATOM 593 C CA . TYR A 1 81 ? 29.805 -3.200 -25.982 1.00 76.38 81 TYR A CA 1
ATOM 594 C C . TYR A 1 81 ? 28.620 -2.607 -25.210 1.00 76.38 81 TYR A C 1
ATOM 596 O O . TYR A 1 81 ? 28.806 -1.787 -24.311 1.00 76.38 81 TYR A O 1
ATOM 604 N N . THR A 1 82 ? 27.403 -3.040 -25.543 1.00 71.62 82 THR A N 1
ATOM 605 C CA . THR A 1 82 ? 26.173 -2.617 -24.863 1.00 71.62 82 THR A CA 1
ATOM 606 C C . THR A 1 82 ? 25.502 -3.798 -24.165 1.00 71.62 82 THR A C 1
ATOM 608 O O . THR A 1 82 ? 25.146 -4.772 -24.828 1.00 71.62 82 THR A O 1
ATOM 611 N N . PRO A 1 83 ? 25.286 -3.726 -22.837 1.00 71.81 83 PRO A N 1
ATOM 612 C CA . PRO A 1 83 ? 24.576 -4.769 -22.092 1.00 71.81 83 PRO A CA 1
ATOM 613 C C . PRO A 1 83 ? 23.108 -4.930 -22.510 1.00 71.81 83 PRO A C 1
ATOM 615 O O . PRO A 1 83 ? 22.534 -6.002 -22.344 1.00 71.81 83 PRO A O 1
ATOM 618 N N . LEU A 1 84 ? 22.500 -3.866 -23.043 1.00 70.69 84 LEU A N 1
ATOM 619 C CA . LEU A 1 84 ? 21.115 -3.825 -23.500 1.00 70.69 84 LEU A CA 1
ATOM 620 C C . LEU A 1 84 ? 21.044 -3.045 -24.818 1.00 70.69 84 LEU A C 1
ATOM 622 O O . LEU A 1 84 ? 21.329 -1.849 -24.865 1.00 70.69 84 LEU A O 1
ATOM 626 N N . LYS A 1 85 ? 20.707 -3.751 -25.901 1.00 74.88 85 LYS A N 1
ATOM 627 C CA . LYS A 1 85 ? 20.567 -3.173 -27.245 1.00 74.88 85 LYS A CA 1
ATOM 628 C C . LYS A 1 85 ? 19.237 -2.426 -27.367 1.00 74.88 85 LYS A C 1
ATOM 630 O O . LYS A 1 85 ? 18.245 -2.865 -26.797 1.00 74.88 85 LYS A O 1
ATOM 635 N N . GLY A 1 86 ? 19.228 -1.334 -28.133 1.00 75.19 86 GLY A N 1
ATOM 636 C CA . GLY A 1 86 ? 18.016 -0.567 -28.446 1.00 75.19 86 GLY A CA 1
ATOM 637 C C . GLY A 1 86 ? 17.571 0.436 -27.377 1.00 75.19 86 GLY A C 1
ATOM 638 O O . GLY A 1 86 ? 16.455 0.931 -27.449 1.00 75.19 86 GLY A O 1
ATOM 639 N N . PHE A 1 87 ? 18.420 0.741 -26.390 1.00 74.19 87 PHE A N 1
ATOM 640 C CA . PHE A 1 87 ? 18.094 1.640 -25.270 1.00 74.19 87 PHE A CA 1
ATOM 641 C C . PHE A 1 87 ? 19.127 2.770 -25.086 1.00 74.19 87 PHE A C 1
ATOM 643 O O . PHE A 1 87 ? 19.465 3.155 -23.964 1.00 74.19 87 PHE A O 1
ATOM 650 N N . THR A 1 88 ? 19.676 3.287 -26.190 1.00 77.56 88 THR A N 1
ATOM 651 C CA . THR A 1 88 ? 20.816 4.226 -26.170 1.00 77.56 88 THR A CA 1
ATOM 652 C C . THR A 1 88 ? 20.388 5.687 -26.229 1.00 77.56 88 THR A C 1
ATOM 654 O O . THR A 1 88 ? 19.949 6.154 -27.272 1.00 77.56 88 THR A O 1
ATOM 657 N N . GLY A 1 89 ? 20.625 6.435 -25.150 1.00 78.44 89 GLY A N 1
ATOM 658 C CA . GLY A 1 89 ? 20.529 7.894 -25.181 1.00 78.44 89 GLY A CA 1
ATOM 659 C C . GLY A 1 89 ? 21.722 8.525 -25.907 1.00 78.44 89 GLY A C 1
ATOM 660 O O . GLY A 1 89 ? 22.868 8.134 -25.680 1.00 78.44 89 GLY A O 1
ATOM 661 N N . VAL A 1 90 ? 21.460 9.501 -26.772 1.00 79.12 90 VAL A N 1
ATOM 662 C CA . VAL A 1 90 ? 22.465 10.295 -27.491 1.00 79.12 90 VAL A CA 1
ATOM 663 C C . VAL A 1 90 ? 22.142 11.765 -27.286 1.00 79.12 90 VAL A C 1
ATOM 665 O O . VAL A 1 90 ? 21.043 12.203 -27.604 1.00 79.12 90 VAL A O 1
ATOM 668 N N . SER A 1 91 ? 23.110 12.530 -26.790 1.00 84.38 91 SER A N 1
ATOM 669 C CA . SER A 1 91 ? 22.972 13.966 -26.553 1.00 84.38 91 SER A CA 1
ATOM 670 C C . SER A 1 91 ? 24.127 14.693 -27.228 1.00 84.38 91 SER A C 1
ATOM 672 O O . SER A 1 91 ? 25.293 14.372 -26.980 1.00 84.38 91 SER A O 1
ATOM 674 N N . VAL A 1 92 ? 23.817 15.637 -28.116 1.00 81.56 92 VAL A N 1
ATOM 675 C CA . VAL A 1 92 ? 24.806 16.461 -28.819 1.00 81.56 92 VAL A CA 1
ATOM 676 C C . VAL A 1 92 ? 24.781 17.869 -28.227 1.00 81.56 92 VAL A C 1
ATOM 678 O O . VAL A 1 92 ? 23.797 18.596 -28.345 1.00 81.56 92 VAL A O 1
ATOM 681 N N . THR A 1 93 ? 25.876 18.270 -27.581 1.00 83.94 93 THR A N 1
ATOM 682 C CA . THR A 1 93 ? 26.004 19.592 -26.950 1.00 83.94 93 THR A CA 1
ATOM 683 C C . THR A 1 93 ? 26.191 20.711 -27.985 1.00 83.94 93 THR A C 1
ATOM 685 O O . THR A 1 93 ? 26.677 20.481 -29.088 1.00 83.94 93 THR A O 1
ATOM 688 N N . GLY A 1 94 ? 25.811 21.948 -27.630 1.00 77.56 94 GLY A N 1
ATOM 689 C CA . GLY A 1 94 ? 25.990 23.129 -28.492 1.00 77.56 94 GLY A CA 1
ATOM 690 C C . GLY A 1 94 ? 24.906 23.302 -29.565 1.00 77.56 94 GLY A C 1
ATOM 691 O O . GLY A 1 94 ? 25.223 23.366 -30.747 1.00 77.56 94 GLY A O 1
ATOM 692 N N . ASN A 1 95 ? 23.635 23.400 -29.150 1.00 80.38 95 ASN A N 1
ATOM 693 C CA . ASN A 1 95 ? 22.439 23.469 -30.015 1.00 80.38 95 ASN A CA 1
ATOM 694 C C . ASN A 1 95 ? 22.203 22.228 -30.901 1.00 80.38 95 ASN A C 1
ATOM 696 O O . ASN A 1 95 ? 21.470 22.303 -31.885 1.00 80.38 95 ASN A O 1
ATOM 700 N N . GLY A 1 96 ? 22.824 21.095 -30.563 1.00 78.19 96 GLY A N 1
ATOM 701 C CA . GLY A 1 96 ? 22.583 19.817 -31.224 1.00 78.19 96 GLY A CA 1
ATOM 702 C C . GLY A 1 96 ? 21.262 19.164 -30.809 1.00 78.19 96 GLY A C 1
ATOM 703 O O . GLY A 1 96 ? 20.483 19.706 -30.025 1.00 78.19 96 GLY A O 1
ATOM 704 N N . PHE A 1 97 ? 21.011 17.977 -31.355 1.00 78.94 97 PHE A N 1
ATOM 705 C CA . PHE A 1 97 ? 19.844 17.169 -31.017 1.00 78.94 97 PHE A CA 1
ATOM 706 C C . PHE A 1 97 ? 20.129 16.263 -29.816 1.00 78.94 97 PHE A C 1
ATOM 708 O O . PHE A 1 97 ? 21.273 15.888 -29.546 1.00 78.94 97 PHE A O 1
ATOM 715 N N . ALA A 1 98 ? 19.065 15.866 -29.128 1.00 79.69 98 ALA A N 1
ATOM 716 C CA . ALA A 1 98 ? 19.119 14.862 -28.083 1.00 79.69 98 ALA A CA 1
ATOM 717 C C . ALA A 1 98 ? 18.005 13.832 -28.306 1.00 79.69 98 ALA A C 1
ATOM 719 O O . ALA A 1 98 ? 16.871 14.196 -28.615 1.00 79.69 98 ALA A O 1
ATOM 720 N N . ILE A 1 99 ? 18.336 12.547 -28.192 1.00 76.50 99 ILE A N 1
ATOM 721 C CA . ILE A 1 99 ? 17.423 11.414 -28.361 1.00 76.50 99 ILE A CA 1
ATOM 722 C C . ILE A 1 99 ? 17.612 10.473 -27.172 1.00 76.50 99 ILE A C 1
ATOM 724 O O . ILE A 1 99 ? 18.740 10.193 -26.778 1.00 76.50 99 ILE A O 1
ATOM 728 N N . GLY A 1 100 ? 16.519 9.978 -26.588 1.00 70.19 100 GLY A N 1
ATOM 729 C CA . GLY A 1 100 ? 16.596 9.121 -25.401 1.00 70.19 100 GLY A CA 1
ATOM 730 C C . GLY A 1 100 ? 16.933 9.876 -24.107 1.00 70.19 100 GLY A C 1
ATOM 731 O O . GLY A 1 100 ? 17.450 9.281 -23.168 1.00 70.19 100 GLY A O 1
ATOM 732 N N . GLU A 1 101 ? 16.634 11.175 -24.033 1.00 62.88 101 GLU A N 1
ATOM 733 C CA . GLU A 1 101 ? 16.688 11.971 -22.796 1.00 62.88 101 GLU A CA 1
ATOM 734 C C . GLU A 1 101 ? 15.494 11.598 -21.901 1.00 62.88 101 GLU A C 1
ATOM 736 O O . GLU A 1 101 ? 14.408 12.170 -21.956 1.00 62.88 101 GLU A O 1
ATOM 741 N N . GLY A 1 102 ? 15.666 10.532 -21.133 1.00 62.66 102 GLY A N 1
ATOM 742 C CA . GLY A 1 102 ? 14.648 9.924 -20.290 1.00 62.66 102 GLY A CA 1
ATOM 743 C C . GLY A 1 102 ? 15.137 8.557 -19.841 1.00 62.66 102 GLY A C 1
ATOM 744 O O . GLY A 1 102 ? 16.227 8.124 -20.208 1.00 62.66 102 GLY A O 1
ATOM 745 N N . ALA A 1 103 ? 14.370 7.845 -19.023 1.00 60.09 103 ALA A N 1
ATOM 746 C CA . ALA A 1 103 ? 14.827 6.540 -18.575 1.00 60.09 103 ALA A CA 1
ATOM 747 C C . ALA A 1 103 ? 14.717 5.521 -19.734 1.00 60.09 103 ALA A C 1
ATOM 749 O O . ALA A 1 103 ? 13.684 4.886 -19.929 1.00 60.09 103 ALA A O 1
ATOM 750 N N . THR A 1 104 ? 15.781 5.395 -20.527 1.00 67.25 104 THR A N 1
ATOM 751 C CA . THR A 1 104 ? 15.833 4.582 -21.751 1.00 67.25 104 THR A CA 1
ATOM 752 C C . THR A 1 104 ? 15.758 3.094 -21.476 1.00 67.25 104 THR A C 1
ATOM 754 O O . THR A 1 104 ? 15.364 2.346 -22.349 1.00 67.25 104 THR A O 1
ATOM 757 N N . ASN A 1 105 ? 16.085 2.651 -20.267 1.00 66.25 105 ASN A N 1
ATOM 758 C CA . ASN A 1 105 ? 16.070 1.240 -19.913 1.00 66.25 105 ASN A CA 1
ATOM 759 C C . ASN A 1 105 ? 14.697 0.792 -19.375 1.00 66.25 105 ASN A C 1
ATOM 761 O O . ASN A 1 105 ? 14.089 1.530 -18.586 1.00 66.25 105 ASN A O 1
ATOM 765 N N . PRO A 1 106 ? 14.237 -0.435 -19.688 1.00 69.69 106 PRO A N 1
ATOM 766 C CA . PRO A 1 106 ? 13.080 -1.032 -19.030 1.00 69.69 106 PRO A CA 1
ATOM 767 C C . PRO A 1 106 ? 13.244 -1.039 -17.505 1.00 69.69 106 PRO A C 1
ATOM 769 O O . PRO A 1 106 ? 14.340 -1.272 -16.987 1.00 69.69 106 PRO A O 1
ATOM 772 N N . GLY A 1 107 ? 12.161 -0.762 -16.778 1.00 71.56 107 GLY A N 1
ATOM 773 C CA . GLY A 1 107 ? 12.194 -0.615 -15.321 1.00 71.56 107 GLY A CA 1
ATOM 774 C C . GLY A 1 107 ? 11.025 -1.307 -14.633 1.00 71.56 107 GLY A C 1
ATOM 775 O O . GLY A 1 107 ? 9.874 -1.118 -15.021 1.00 71.56 107 GLY A O 1
ATOM 776 N N . TYR A 1 108 ? 11.333 -2.060 -13.576 1.00 76.06 108 TYR A N 1
ATOM 777 C CA . TYR A 1 108 ? 10.354 -2.768 -12.754 1.00 76.06 108 TYR A CA 1
ATOM 778 C C . TYR A 1 108 ? 10.298 -2.136 -11.364 1.00 76.06 108 TYR A C 1
ATOM 780 O O . TYR A 1 108 ? 11.201 -2.329 -10.550 1.00 76.06 108 TYR A O 1
ATOM 788 N N . PHE A 1 109 ? 9.226 -1.403 -11.072 1.00 76.38 109 PHE A N 1
ATOM 789 C CA . PHE A 1 109 ? 9.031 -0.762 -9.774 1.00 76.38 109 PHE A CA 1
ATOM 790 C C . PHE A 1 109 ? 7.865 -1.421 -9.051 1.00 76.38 109 PHE A C 1
ATOM 792 O O . PHE A 1 109 ? 6.703 -1.269 -9.421 1.00 76.38 109 PHE A O 1
ATOM 799 N N . ASN A 1 110 ? 8.179 -2.170 -7.999 1.00 81.50 110 ASN A N 1
ATOM 800 C CA . ASN A 1 110 ? 7.186 -2.850 -7.182 1.00 81.50 110 ASN A CA 1
ATOM 801 C C . ASN A 1 110 ? 7.211 -2.263 -5.776 1.00 81.50 110 ASN A C 1
ATOM 803 O O . ASN A 1 110 ? 8.242 -2.312 -5.112 1.00 81.50 110 ASN A O 1
ATOM 807 N N . SER A 1 111 ? 6.068 -1.773 -5.308 1.00 81.88 111 SER A N 1
ATOM 808 C CA . SER A 1 111 ? 5.907 -1.299 -3.936 1.00 81.88 111 SER A CA 1
ATOM 809 C C . SER A 1 111 ? 4.758 -2.031 -3.259 1.00 81.88 111 SER A C 1
ATOM 811 O O . SER A 1 111 ? 3.712 -2.264 -3.867 1.00 81.88 111 SER A O 1
ATOM 813 N N . THR A 1 112 ? 4.971 -2.437 -2.009 1.00 83.75 112 THR A N 1
ATOM 814 C CA . THR A 1 112 ? 3.923 -3.001 -1.151 1.00 83.75 112 THR A CA 1
ATOM 815 C C . THR A 1 112 ? 3.848 -2.151 0.100 1.00 83.75 112 THR A C 1
ATOM 817 O O . THR A 1 112 ? 4.834 -2.043 0.825 1.00 83.75 112 THR A O 1
ATOM 820 N N . ASN A 1 113 ? 2.688 -1.559 0.342 1.00 82.19 113 ASN A N 1
ATOM 821 C CA . ASN A 1 113 ? 2.423 -0.744 1.514 1.00 82.19 113 ASN A CA 1
ATOM 822 C C . ASN A 1 113 ? 1.454 -1.486 2.422 1.00 82.19 113 ASN A C 1
ATOM 824 O O . ASN A 1 113 ? 0.465 -2.041 1.940 1.00 82.19 113 ASN A O 1
ATOM 828 N N . TYR A 1 114 ? 1.716 -1.450 3.723 1.00 86.25 114 TYR A N 1
ATOM 829 C CA . TYR A 1 114 ? 0.785 -1.938 4.727 1.00 86.25 114 TYR A CA 1
ATOM 830 C C . TYR A 1 114 ? 0.363 -0.786 5.631 1.00 86.25 114 TYR A C 1
ATOM 832 O O . TYR A 1 114 ? 1.107 0.174 5.849 1.00 86.25 114 TYR A O 1
ATOM 840 N N . GLN A 1 115 ? -0.843 -0.884 6.160 1.00 83.81 115 GLN A N 1
ATOM 841 C CA . GLN A 1 115 ? -1.378 0.067 7.114 1.00 83.81 115 GLN A CA 1
ATOM 842 C C . GLN A 1 115 ? -2.202 -0.695 8.141 1.00 83.81 115 GLN A C 1
ATOM 844 O O . GLN A 1 115 ? -2.994 -1.566 7.787 1.00 83.81 115 GLN A O 1
ATOM 849 N N . LEU A 1 116 ? -1.997 -0.349 9.406 1.00 85.56 116 LEU A N 1
ATOM 850 C CA . LEU A 1 116 ? -2.843 -0.778 10.511 1.00 85.56 116 LEU A CA 1
ATOM 851 C C . LEU A 1 116 ? -3.526 0.466 11.076 1.00 85.56 116 LEU A C 1
ATOM 853 O O . LEU A 1 116 ? -2.841 1.447 11.372 1.00 85.56 116 LEU A O 1
ATOM 857 N N . ALA A 1 117 ? -4.845 0.429 11.198 1.00 8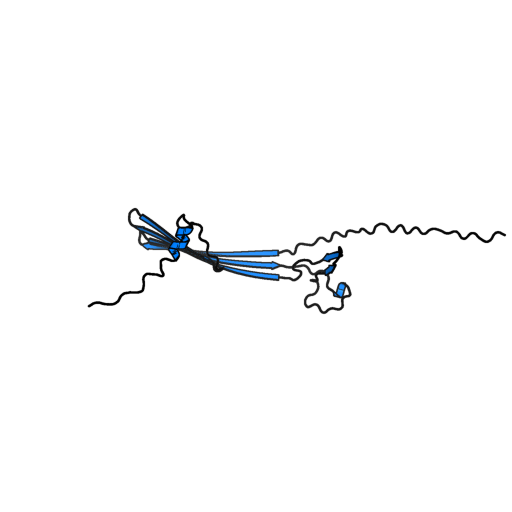4.56 117 ALA A N 1
ATOM 858 C CA . ALA A 1 117 ? -5.630 1.447 11.873 1.00 84.56 117 ALA A CA 1
ATOM 859 C C . ALA A 1 117 ? -6.443 0.807 13.003 1.00 84.56 117 ALA A C 1
ATOM 861 O O . ALA A 1 117 ? -7.027 -0.257 12.816 1.00 84.56 117 ALA A O 1
ATOM 862 N N . GLU A 1 118 ? -6.456 1.446 14.163 1.00 88.94 118 GLU A N 1
ATOM 863 C CA . GLU A 1 118 ? -7.214 1.025 15.340 1.00 88.94 118 GLU A CA 1
ATOM 864 C C . GLU A 1 118 ? -7.917 2.231 15.943 1.00 88.94 118 GLU A C 1
ATOM 866 O O . GLU A 1 118 ? -7.259 3.241 16.183 1.00 88.94 118 GLU A O 1
ATOM 871 N N . ASP A 1 119 ? -9.209 2.095 16.231 1.00 87.75 119 ASP A N 1
ATOM 872 C CA . ASP A 1 119 ? -10.041 3.108 16.875 1.00 87.75 119 ASP A CA 1
ATOM 873 C C . ASP A 1 119 ? -10.753 2.502 18.094 1.00 87.75 119 ASP A C 1
ATOM 875 O O . ASP A 1 119 ? -11.377 1.445 18.004 1.00 87.75 119 ASP A O 1
ATOM 879 N N . LEU A 1 120 ? -10.653 3.161 19.247 1.00 86.44 120 LEU A N 1
ATOM 880 C CA . LEU A 1 120 ? -11.275 2.767 20.509 1.00 86.44 120 LEU A CA 1
ATOM 881 C C . LEU A 1 120 ? -12.272 3.837 20.957 1.00 86.44 120 LEU A C 1
ATOM 883 O O . LEU A 1 120 ? -11.876 4.963 21.261 1.00 86.44 120 LEU A O 1
ATOM 887 N N . ASP A 1 121 ? -13.532 3.441 21.100 1.00 89.06 121 ASP A N 1
ATOM 888 C CA . ASP A 1 121 ? -14.613 4.268 21.626 1.00 89.06 121 ASP A CA 1
ATOM 889 C C . ASP A 1 121 ? -14.982 3.846 23.049 1.00 89.06 121 ASP A C 1
ATOM 891 O O . ASP A 1 121 ? -15.286 2.683 23.329 1.00 89.06 121 ASP A O 1
ATOM 895 N N . LEU A 1 122 ? -14.992 4.813 23.964 1.00 87.00 122 LEU A N 1
ATOM 896 C CA . LEU A 1 122 ? -15.289 4.635 25.383 1.00 87.00 122 LEU A CA 1
ATOM 897 C C . LEU A 1 122 ? -16.453 5.538 25.788 1.00 87.00 122 LEU A C 1
ATOM 899 O O . LEU A 1 122 ? -16.337 6.761 25.735 1.00 87.00 122 LEU A O 1
ATOM 903 N N . ILE A 1 123 ? -17.549 4.945 26.262 1.00 88.50 123 ILE A N 1
ATOM 904 C CA . ILE A 1 123 ? -18.734 5.667 26.743 1.00 88.50 123 ILE A CA 1
ATOM 905 C C . ILE A 1 123 ? -18.843 5.498 28.267 1.00 88.50 123 ILE A C 1
ATOM 907 O O . ILE A 1 123 ? -19.015 4.407 28.799 1.00 88.50 123 ILE A O 1
ATOM 911 N N . ARG A 1 124 ? -18.716 6.584 29.027 1.00 88.44 124 ARG A N 1
ATOM 912 C CA . ARG A 1 124 ? -18.795 6.610 30.498 1.00 88.44 124 ARG A CA 1
ATOM 913 C C . ARG A 1 124 ? -19.875 7.608 30.914 1.00 88.44 124 ARG A C 1
ATOM 915 O O . ARG A 1 124 ? -19.604 8.792 31.100 1.00 88.44 124 ARG A O 1
ATOM 922 N N . GLY A 1 125 ? -21.112 7.134 31.063 1.00 87.00 125 GLY A N 1
ATOM 923 C CA . GLY A 1 125 ? -22.255 8.006 31.349 1.00 87.00 125 GLY A CA 1
ATOM 924 C C . GLY A 1 125 ? -22.537 8.945 30.173 1.00 87.00 125 GLY A C 1
ATOM 925 O O . GLY A 1 125 ? -22.713 8.475 29.056 1.00 87.00 125 GLY A O 1
ATOM 926 N N . ALA A 1 126 ? -22.547 10.260 30.416 1.00 85.88 126 ALA A N 1
ATOM 927 C CA . ALA A 1 126 ? -22.712 11.279 29.370 1.00 85.88 126 ALA A CA 1
ATOM 928 C C . ALA A 1 126 ? -21.405 11.622 28.619 1.00 85.88 126 ALA A C 1
ATOM 930 O O . ALA A 1 126 ? -21.405 12.504 27.763 1.00 85.88 126 ALA A O 1
ATOM 931 N N . HIS A 1 127 ? -20.287 10.967 28.951 1.00 81.69 127 HIS A N 1
ATOM 932 C CA . HIS A 1 127 ? -18.987 11.228 28.336 1.00 81.69 127 HIS A CA 1
ATOM 933 C C . HIS A 1 127 ? -18.649 10.155 27.301 1.00 81.69 127 HIS A C 1
ATOM 935 O O . HIS A 1 127 ? -18.666 8.970 27.624 1.00 81.69 127 HIS A O 1
ATOM 941 N N . GLN A 1 128 ? -18.283 10.570 26.090 1.00 84.50 128 GLN A N 1
ATOM 942 C CA . GLN A 1 128 ? -17.737 9.702 25.049 1.00 84.50 128 GLN A CA 1
ATOM 943 C C . GLN A 1 128 ? -16.319 10.164 24.712 1.00 84.50 128 GLN A C 1
ATOM 945 O O . GLN A 1 128 ? -16.074 11.358 24.546 1.00 84.50 128 GLN A O 1
ATOM 950 N N . VAL A 1 129 ? -15.387 9.220 24.633 1.00 79.69 129 VAL A N 1
ATOM 951 C CA . VAL A 1 129 ? -13.987 9.464 24.281 1.00 79.69 129 VAL A CA 1
ATOM 952 C C . VAL A 1 129 ? -13.598 8.487 23.180 1.00 79.69 129 VAL A C 1
ATOM 954 O O . VAL A 1 129 ? -13.750 7.283 23.371 1.00 79.69 129 VAL A O 1
ATOM 957 N N . ALA A 1 130 ? -13.097 9.009 22.062 1.00 76.56 130 ALA A N 1
ATOM 958 C CA . ALA A 1 130 ? -12.598 8.233 20.930 1.00 76.56 130 ALA A CA 1
ATOM 959 C C . ALA A 1 130 ? -11.079 8.419 20.805 1.00 76.56 130 ALA A C 1
ATOM 961 O O . ALA A 1 130 ? -10.580 9.545 20.901 1.00 76.56 130 ALA A O 1
ATOM 962 N N . ILE A 1 131 ? -10.336 7.329 20.621 1.00 80.06 131 ILE A N 1
ATOM 963 C CA . ILE A 1 131 ? -8.876 7.338 20.464 1.00 80.06 131 ILE A CA 1
ATOM 964 C C . ILE A 1 131 ? -8.510 6.461 19.272 1.00 80.06 131 ILE A C 1
ATOM 966 O O . ILE A 1 131 ? -8.834 5.280 19.272 1.00 80.06 131 ILE A O 1
ATOM 970 N N . GLY A 1 132 ? -7.797 7.029 18.300 1.00 73.56 132 GLY A N 1
ATOM 971 C CA . GLY A 1 132 ? -7.407 6.341 17.072 1.00 73.56 132 GLY A CA 1
ATOM 972 C C . GLY A 1 132 ? -5.902 6.368 16.806 1.00 73.56 132 GLY A C 1
ATOM 973 O O . GLY A 1 132 ? -5.223 7.373 17.049 1.00 73.56 132 GLY A O 1
ATOM 974 N N . VAL A 1 133 ? -5.363 5.278 16.262 1.00 74.44 133 VAL A N 1
ATOM 975 C CA . VAL A 1 133 ? -3.986 5.173 15.768 1.00 74.44 133 VAL A CA 1
ATOM 976 C C . VAL A 1 133 ? -4.004 4.642 14.344 1.00 74.44 133 VAL A C 1
ATOM 978 O O . VAL A 1 133 ? -4.449 3.533 14.092 1.00 74.44 133 VAL A O 1
ATOM 981 N N . ASN A 1 134 ? -3.430 5.406 13.413 1.00 76.88 134 ASN A N 1
ATOM 982 C CA . ASN A 1 134 ? -3.193 4.976 12.039 1.00 76.88 134 ASN A CA 1
ATOM 983 C C . ASN A 1 134 ? -1.682 4.904 11.778 1.00 76.88 134 ASN A C 1
ATOM 985 O O . ASN A 1 134 ? -0.981 5.916 11.879 1.00 76.88 134 ASN A O 1
ATOM 989 N N . ARG A 1 135 ? -1.176 3.705 11.474 1.00 74.56 135 ARG A N 1
ATOM 990 C CA . ARG A 1 135 ? 0.249 3.425 11.280 1.00 74.56 135 ARG A CA 1
ATOM 991 C C . ARG A 1 135 ? 0.527 2.901 9.866 1.00 74.56 135 ARG A C 1
ATOM 993 O O . ARG A 1 135 ? 0.467 1.688 9.643 1.00 74.56 135 ARG A O 1
ATOM 1000 N N . PRO A 1 136 ? 0.890 3.777 8.914 1.0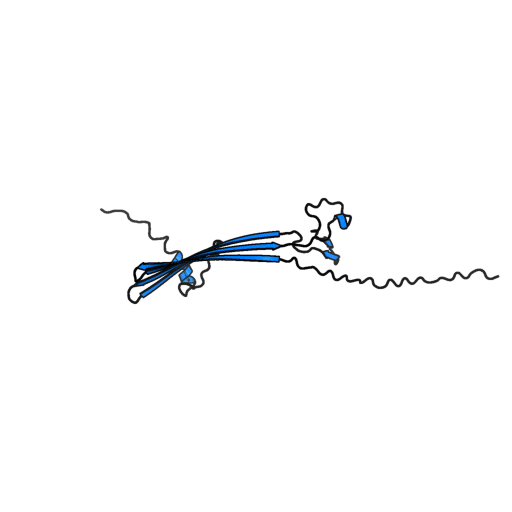0 75.00 136 PRO A N 1
ATOM 1001 C CA . PRO A 1 136 ? 1.403 3.349 7.618 1.00 75.00 136 PRO A CA 1
ATOM 1002 C C . PRO A 1 136 ? 2.838 2.815 7.748 1.00 75.00 136 PRO A C 1
ATOM 1004 O O . PRO A 1 136 ? 3.631 3.301 8.556 1.00 75.00 136 PRO A O 1
ATOM 1007 N N . THR A 1 137 ? 3.220 1.839 6.923 1.00 74.88 137 THR A N 1
ATOM 1008 C CA . THR A 1 137 ? 4.588 1.283 6.935 1.00 74.88 137 THR A CA 1
ATOM 1009 C C . THR A 1 137 ? 5.652 2.217 6.378 1.00 74.88 137 THR A C 1
ATOM 1011 O O . THR A 1 137 ? 6.834 1.960 6.574 1.00 74.88 137 THR A O 1
ATOM 1014 N N . ASN A 1 138 ? 5.264 3.303 5.709 1.00 66.75 138 ASN A N 1
ATOM 1015 C CA . ASN A 1 138 ? 6.205 4.214 5.058 1.00 66.75 138 ASN A CA 1
ATOM 1016 C C . ASN A 1 138 ? 6.759 5.314 5.992 1.00 66.75 138 ASN A C 1
ATOM 1018 O O . ASN A 1 138 ? 7.280 6.319 5.525 1.00 66.75 138 ASN A O 1
ATOM 1022 N N . GLY A 1 139 ? 6.619 5.154 7.315 1.00 61.53 139 GLY A N 1
ATOM 1023 C CA . GLY A 1 139 ? 7.288 5.984 8.331 1.00 61.53 139 GLY A CA 1
ATOM 1024 C C . GLY A 1 139 ? 6.798 7.431 8.473 1.00 61.53 139 GLY A C 1
ATOM 1025 O O . GLY A 1 139 ? 7.276 8.145 9.351 1.00 61.53 139 GLY A O 1
ATOM 1026 N N . GLN A 1 140 ? 5.845 7.875 7.653 1.00 68.69 140 GLN A N 1
ATOM 1027 C CA . GLN A 1 140 ? 5.289 9.223 7.725 1.00 68.69 140 GLN A CA 1
ATOM 1028 C C . GLN A 1 140 ? 4.143 9.284 8.740 1.00 68.69 140 GLN A C 1
ATOM 1030 O O . GLN A 1 140 ? 3.076 8.710 8.529 1.00 68.69 140 GLN A O 1
ATOM 1035 N N . PHE A 1 141 ? 4.366 10.003 9.840 1.00 68.62 141 PHE A N 1
ATOM 1036 C CA . PHE A 1 141 ? 3.336 10.296 10.834 1.00 68.62 141 PHE A CA 1
ATOM 1037 C C . PHE A 1 141 ? 2.642 11.613 10.482 1.00 68.62 141 PHE A C 1
ATOM 1039 O O . PHE A 1 141 ? 3.296 12.639 10.298 1.00 68.62 141 PHE A O 1
ATOM 1046 N N . THR A 1 142 ? 1.314 11.592 10.394 1.00 72.38 142 THR A N 1
ATOM 1047 C CA . THR A 1 142 ? 0.497 12.786 10.154 1.00 72.38 142 THR A CA 1
ATOM 1048 C C . THR A 1 142 ? -0.352 13.077 11.386 1.00 72.38 142 THR A C 1
ATOM 1050 O O . THR A 1 142 ? -0.998 12.186 11.936 1.00 72.38 142 THR A O 1
ATOM 1053 N N . PHE A 1 143 ? -0.328 14.335 11.821 1.00 74.50 143 PHE A N 1
ATOM 1054 C CA . PHE A 1 143 ? -1.127 14.866 12.921 1.00 74.50 143 PHE A CA 1
ATOM 1055 C C . PHE A 1 143 ? -2.000 15.969 12.326 1.00 74.50 143 PHE A C 1
ATOM 1057 O O . PHE A 1 143 ? -1.522 17.072 12.080 1.00 74.50 143 PHE A O 1
ATOM 1064 N N . ASN A 1 144 ? -3.238 15.639 11.973 1.00 77.69 144 ASN A N 1
ATOM 1065 C CA . ASN A 1 144 ? -4.141 16.518 11.221 1.00 77.69 144 ASN A CA 1
ATOM 1066 C C . ASN A 1 144 ? -5.447 16.818 11.970 1.00 77.69 144 ASN A C 1
ATOM 1068 O O . ASN A 1 144 ? -6.321 17.469 11.406 1.00 77.69 144 ASN A O 1
ATOM 1072 N N . GLY A 1 145 ? -5.589 16.381 13.224 1.00 71.06 145 GLY A N 1
ATOM 1073 C CA . GLY A 1 145 ? -6.805 16.593 13.999 1.00 71.06 145 GLY A CA 1
ATOM 1074 C C . GLY A 1 145 ? -7.937 15.636 13.628 1.00 71.06 145 GLY A C 1
ATOM 1075 O O . GLY A 1 145 ? -9.066 15.897 14.022 1.00 71.06 145 GLY A O 1
ATOM 1076 N N . GLN A 1 146 ? -7.688 14.549 12.883 1.00 67.50 146 GLN A N 1
ATOM 1077 C CA . GLN A 1 146 ? -8.753 13.607 12.511 1.00 67.50 146 GLN A CA 1
ATOM 1078 C C . GLN A 1 146 ? -9.409 12.923 13.715 1.00 67.50 146 GLN A C 1
ATOM 1080 O O . GLN A 1 146 ? -10.581 12.574 13.626 1.00 67.50 146 GLN A O 1
ATOM 1085 N N . VAL A 1 147 ? -8.677 12.753 14.820 1.00 63.66 147 VAL A N 1
ATOM 1086 C CA . VAL A 1 147 ? -9.196 12.093 16.027 1.00 63.66 147 VAL A CA 1
ATOM 1087 C C . VAL A 1 147 ? -9.716 13.116 17.041 1.00 63.66 147 VAL A C 1
ATOM 1089 O O . VAL A 1 147 ? -10.830 12.974 17.533 1.00 63.66 147 VAL A O 1
ATOM 1092 N N . THR A 1 148 ? -8.949 14.168 17.350 1.00 70.50 148 THR A N 1
ATOM 1093 C CA . THR A 1 148 ? -9.307 15.127 18.421 1.00 70.50 148 THR A CA 1
ATOM 1094 C C . THR A 1 148 ? -9.837 16.480 17.933 1.00 70.50 148 THR A C 1
ATOM 1096 O O . THR A 1 148 ? -10.181 17.335 18.748 1.00 70.50 148 THR A O 1
ATOM 1099 N N . GLY A 1 149 ? -9.856 16.733 16.621 1.00 74.62 149 GLY A N 1
ATOM 1100 C CA . GLY A 1 149 ? -10.118 18.059 16.045 1.00 74.62 149 GLY A CA 1
ATOM 1101 C C . GLY A 1 149 ? -8.957 19.054 16.197 1.00 74.62 149 GLY A C 1
ATOM 1102 O O . GLY A 1 149 ? -9.032 20.162 15.670 1.00 74.62 149 GLY A O 1
ATOM 1103 N N . LEU A 1 150 ? -7.870 18.679 16.890 1.00 79.50 150 LEU A N 1
ATOM 1104 C CA . LEU A 1 150 ? -6.728 19.545 17.190 1.00 79.50 150 LEU A CA 1
ATOM 1105 C C . LEU A 1 150 ? -5.396 18.831 16.874 1.00 79.50 150 LEU A C 1
ATOM 1107 O O . LEU A 1 150 ? -4.962 17.967 17.636 1.00 79.50 150 LEU A O 1
ATOM 1111 N N . PRO A 1 151 ? -4.666 19.231 15.813 1.00 77.19 151 PRO A N 1
ATOM 1112 C CA . PRO A 1 151 ? -3.391 18.610 15.424 1.00 77.19 151 PRO A CA 1
ATOM 1113 C C . PRO A 1 151 ? -2.335 18.545 16.542 1.00 77.19 151 PRO A C 1
ATOM 1115 O O . PRO A 1 151 ? -1.595 17.570 16.659 1.00 77.19 151 PRO A O 1
ATOM 1118 N N . LEU A 1 152 ? -2.280 19.571 17.399 1.00 76.75 152 LEU A N 1
ATOM 1119 C CA . LEU A 1 152 ? -1.378 19.623 18.555 1.00 76.75 152 LEU A CA 1
ATOM 1120 C C . LEU A 1 152 ? -1.787 18.655 19.672 1.00 76.75 152 LEU A C 1
ATOM 1122 O O . LEU A 1 152 ? -0.919 18.135 20.368 1.00 76.75 152 LEU A O 1
ATOM 1126 N N . ALA A 1 153 ? -3.082 18.393 19.852 1.00 72.81 153 ALA A N 1
ATOM 1127 C CA . ALA A 1 153 ? -3.545 17.403 20.819 1.00 72.81 153 ALA A CA 1
ATOM 1128 C C . ALA A 1 153 ? -3.238 15.977 20.330 1.00 72.81 153 ALA A C 1
ATOM 1130 O O . ALA A 1 153 ? -2.765 15.164 21.120 1.00 72.81 153 ALA A O 1
ATOM 1131 N N . ASP A 1 154 ? -3.372 15.707 19.025 1.00 72.56 154 ASP A N 1
ATOM 1132 C CA . ASP A 1 154 ? -2.960 14.437 18.401 1.00 72.56 154 ASP A CA 1
ATOM 1133 C C . ASP A 1 154 ? -1.443 14.178 18.519 1.00 72.56 154 ASP A C 1
ATOM 1135 O O . ASP A 1 154 ? -0.998 13.026 18.587 1.00 72.56 154 ASP A O 1
ATOM 1139 N N . PHE A 1 155 ? -0.638 15.247 18.498 1.00 76.06 155 PHE A N 1
ATOM 1140 C CA . PHE A 1 155 ? 0.813 15.187 18.682 1.00 76.06 155 PHE A CA 1
ATOM 1141 C C . PHE A 1 155 ? 1.187 14.936 20.148 1.00 76.06 155 PHE A C 1
ATOM 1143 O O . PHE A 1 155 ? 1.908 13.985 20.447 1.00 76.06 155 PHE A O 1
ATOM 1150 N N . ASN A 1 156 ? 0.649 15.738 21.070 1.00 71.69 156 ASN A N 1
ATOM 1151 C CA . ASN A 1 156 ? 1.002 15.680 22.491 1.00 71.69 156 ASN A CA 1
ATOM 1152 C C . ASN A 1 156 ? 0.387 14.475 23.223 1.00 71.69 156 ASN A C 1
ATOM 1154 O O . ASN A 1 156 ? 1.015 13.919 24.121 1.00 71.69 156 ASN A O 1
ATOM 1158 N N . GLY A 1 157 ? -0.813 14.027 22.837 1.00 60.69 157 GLY A N 1
ATOM 1159 C CA . GLY A 1 157 ? -1.487 12.881 23.458 1.00 60.69 157 GLY A CA 1
ATOM 1160 C C . GLY A 1 157 ? -0.727 11.560 23.297 1.00 60.69 157 GLY A C 1
ATOM 1161 O O . GLY A 1 157 ? -0.840 10.683 24.147 1.00 60.69 157 GLY A O 1
ATOM 1162 N N . ARG A 1 158 ? 0.107 11.434 22.255 1.00 56.34 158 ARG A N 1
ATOM 1163 C CA . ARG A 1 158 ? 0.916 10.233 21.989 1.00 56.34 158 ARG A CA 1
ATOM 1164 C C . ARG A 1 158 ? 2.271 10.198 22.714 1.00 56.34 158 ARG A C 1
ATOM 1166 O O . ARG A 1 158 ? 2.917 9.154 22.698 1.00 56.34 158 ARG A O 1
ATOM 1173 N N . ASP A 1 159 ? 2.696 11.282 23.371 1.00 50.88 159 ASP A N 1
ATOM 1174 C CA . ASP A 1 159 ? 3.973 11.346 24.115 1.00 50.88 159 ASP A CA 1
ATOM 1175 C C . ASP A 1 159 ? 3.808 11.207 25.648 1.00 50.88 159 ASP A C 1
ATOM 1177 O O . ASP A 1 159 ? 4.777 10.990 26.378 1.00 50.88 159 ASP A O 1
ATOM 1181 N N . PHE A 1 160 ? 2.575 11.250 26.170 1.00 42.69 160 PHE A N 1
ATOM 1182 C CA . PHE A 1 160 ? 2.330 11.222 27.621 1.00 42.69 160 PHE A CA 1
ATOM 1183 C C . PHE A 1 160 ? 2.512 9.848 28.300 1.00 42.69 160 PHE A C 1
ATOM 1185 O O . PHE A 1 160 ? 2.619 9.789 29.525 1.00 42.69 160 PHE A O 1
ATOM 1192 N N . GLU A 1 161 ? 2.622 8.743 27.555 1.00 49.03 161 GLU A N 1
ATOM 1193 C CA . GLU A 1 161 ? 2.716 7.394 28.148 1.00 49.03 161 GLU A CA 1
ATOM 1194 C C . GLU A 1 161 ? 4.140 6.990 28.590 1.00 49.03 161 GLU A C 1
ATOM 1196 O O . GLU A 1 161 ? 4.342 5.950 29.217 1.00 49.03 161 GLU A O 1
ATOM 1201 N N . ARG A 1 162 ? 5.161 7.828 28.359 1.00 44.84 162 ARG A N 1
ATOM 1202 C CA . ARG A 1 162 ? 6.555 7.500 28.722 1.00 44.84 162 ARG A CA 1
ATOM 1203 C C . ARG A 1 162 ? 7.079 8.109 30.023 1.00 44.84 162 ARG A C 1
ATOM 1205 O O . ARG A 1 162 ? 8.270 7.976 30.303 1.00 44.84 162 ARG A O 1
ATOM 1212 N N . ARG A 1 163 ? 6.240 8.754 30.844 1.00 47.34 163 ARG A N 1
ATOM 1213 C CA . ARG A 1 163 ? 6.703 9.402 32.089 1.00 47.34 163 ARG A CA 1
ATOM 1214 C C . ARG A 1 163 ? 5.777 9.244 33.298 1.00 47.34 163 ARG A C 1
ATOM 1216 O O . ARG A 1 163 ? 5.530 10.220 33.982 1.00 47.34 163 ARG A O 1
ATOM 1223 N N . PHE A 1 164 ? 5.351 8.023 33.635 1.00 48.97 164 PHE A N 1
ATOM 1224 C CA . PHE A 1 164 ? 4.925 7.691 35.012 1.00 48.97 164 PHE A CA 1
ATOM 1225 C C . PHE A 1 164 ? 5.274 6.245 35.406 1.00 48.97 164 PHE A C 1
ATOM 1227 O O . PHE A 1 164 ? 4.435 5.470 35.860 1.00 48.97 164 PHE A O 1
ATOM 1234 N N . ARG A 1 165 ? 6.547 5.855 35.255 1.00 49.56 165 ARG A N 1
ATOM 1235 C CA . ARG A 1 165 ? 7.065 4.626 35.883 1.00 49.56 165 ARG A CA 1
ATOM 1236 C C . ARG A 1 165 ? 8.523 4.770 36.323 1.00 49.56 165 ARG A C 1
ATOM 1238 O O . ARG A 1 165 ? 9.411 4.117 35.796 1.00 49.56 165 ARG A O 1
ATOM 1245 N N . ALA A 1 166 ? 8.758 5.622 37.315 1.00 47.25 166 ALA A N 1
ATOM 1246 C CA . ALA A 1 166 ? 9.927 5.533 38.187 1.00 47.25 166 ALA A CA 1
ATOM 1247 C C . ALA A 1 166 ? 9.567 6.150 39.545 1.00 47.25 166 ALA A C 1
ATOM 1249 O O . ALA A 1 166 ? 9.242 7.331 39.608 1.00 47.25 166 ALA A O 1
ATOM 1250 N N . GLY A 1 167 ? 9.583 5.337 40.606 1.00 39.88 167 GLY A N 1
ATOM 1251 C CA . GLY A 1 167 ? 9.402 5.808 41.982 1.00 39.88 167 GLY A CA 1
ATOM 1252 C C . GLY A 1 167 ? 8.278 5.140 42.778 1.00 39.88 167 GLY A C 1
ATOM 1253 O O . GLY A 1 167 ? 7.508 5.832 43.431 1.00 39.88 167 GLY A O 1
ATOM 1254 N N . LYS A 1 168 ? 8.181 3.804 42.772 1.00 44.84 168 LYS A N 1
ATOM 1255 C CA . LYS A 1 168 ? 7.801 3.108 44.010 1.00 44.84 168 LYS A CA 1
ATOM 1256 C C . LYS A 1 168 ? 9.103 2.739 44.715 1.00 44.84 168 LYS A C 1
ATOM 1258 O O . LYS A 1 168 ? 9.853 1.928 44.185 1.00 44.84 168 LYS A O 1
ATOM 1263 N N . SER A 1 169 ? 9.356 3.336 45.872 1.00 50.38 169 SER A N 1
ATOM 1264 C CA . SER A 1 169 ? 10.249 2.779 46.886 1.00 50.38 169 SER A CA 1
ATOM 1265 C C . SER A 1 169 ? 9.463 2.688 48.191 1.00 50.38 169 SER A C 1
ATOM 1267 O O . SER A 1 169 ? 9.159 3.695 48.821 1.00 50.38 169 SER A O 1
ATOM 1269 N N . ASP A 1 170 ? 9.038 1.459 48.448 1.00 50.31 170 ASP A N 1
ATOM 1270 C CA . ASP A 1 170 ? 8.667 0.783 49.688 1.00 50.31 170 ASP A CA 1
ATOM 1271 C C . ASP A 1 170 ? 8.600 1.558 51.016 1.00 50.31 170 ASP A C 1
ATOM 1273 O O . ASP A 1 170 ? 9.562 2.148 51.495 1.00 50.31 170 ASP A O 1
ATOM 1277 N N . LEU A 1 171 ? 7.428 1.409 51.642 1.00 41.84 171 LEU A N 1
ATOM 1278 C CA . LEU A 1 171 ? 7.192 0.999 53.033 1.00 41.84 171 LEU A CA 1
ATOM 1279 C C . LEU A 1 171 ? 8.426 0.913 53.963 1.00 41.84 171 LEU A C 1
ATOM 1281 O O . LEU A 1 171 ? 9.159 -0.077 53.926 1.00 41.84 171 LEU A O 1
ATOM 1285 N N . ARG A 1 172 ? 8.530 1.857 54.905 1.00 45.81 172 ARG A N 1
ATOM 1286 C CA . ARG A 1 172 ? 8.520 1.645 56.369 1.00 45.81 172 ARG A CA 1
ATOM 1287 C C . ARG A 1 172 ? 8.465 2.980 57.101 1.00 45.81 172 ARG A C 1
ATOM 1289 O O . ARG A 1 172 ? 9.155 3.918 56.654 1.00 45.81 172 ARG A O 1
#

Secondary structure (DSSP, 8-state):
------------------------------EEEEEEEEEEEEEEEEETTEEEEEEEEEEEEEEEE-------GGGGT-----SSTT---EE-TTT--EE--S--S-EEEEEEEEEEEEEEEEEETTEEEEEEEEEETT------STTTS-HHHHHHTTTGGGSS-S------

Radius of gyration: 35.46 Å; chains: 1; bounding box: 61×39×144 Å

Sequence (172 aa):
MQVNSNPTIPVILQVGAVSETVEVAADAAMVETRSTGVVLGDTYLISANTILSTHATANRTRNNRVVDPYFSPADLGIQVYTPLKGFTGVSVTGNGFAIGEGATNPGYFNSTNYQLAEDLDLIRGAHQVAIGVNRPTNGQFTFNGQVTGLPLADFNGRDFERRFRAGKSDLR

pLDDT: mean 71.12, std 14.8, range [39.88, 94.0]

Foldseek 3Di:
DDPDDDPPDPPPPPPPPPPPPPPPPQPQQPWDKDKDKDKDKDWDPPDPFKIKIKMKMKMKIKIKGDHDFAAAVVNVVDPDDDPDGRQDWDDDPDPDDTDNPDRSDIDIDIDMKMKMKMKMWGGDPPDIAIDIDIDIPPPDDAQDCPRPVDSVCSVVVVPPPPPDPDDDDDDD